Protein AF-B8FTR7-F1 (afdb_monomer_lite)

Radius of gyration: 36.07 Å; chains: 1; bounding box: 72×28×106 Å

InterPro domains:
  IPR001624 Flagellar hook-basal body complex protein FliE [MF_00724] (7-114)
  IPR001624 Flagellar hook-basal body complex protein FliE [PF02049] (31-114)
  IPR001624 Flagellar hook-basal body complex protein FliE [PR01006] (44-60)
  IPR001624 Flagellar hook-basal body complex protein FliE [PR01006] (78-94)
  IPR001624 Flagellar hook-basal body complex protein FliE [PR01006] (99-112)
  IPR001624 Flagellar hook-basal body complex protein FliE [PTHR34653] (33-114)
  IPR001624 Flagellar hook-basal body complex protein FliE [TIGR00205] (39-114)

Foldseek 3Di:
DDDDDDDDDDPPPPPPPPVDPPPPDPPPPPPVPVPPVVVVVVVVVVVVLVVLVVVLVVLVVQLVVLVVCVVVVVDPCPVSNVVSVVVSVVSVVVSVVVVVVVVVVVVVVVVVPD

Secondary structure (DSSP, 8-state):
-----------------------------------HHHHHHHHHHHHHHHHHHHHHHHHHHHHHHHHHHHHTTS---HHHHHHHHHHHHHHHHHHHHHHHHHHHHHHHHHHTT-

Organism: Desulfitobacterium hafniense (strain DSM 10664 / DCB-2) (NCBI:txid272564)

Structure (mmCIF, N/CA/C/O backbone):
data_AF-B8FTR7-F1
#
_entry.id   AF-B8FTR7-F1
#
loop_
_atom_site.group_PDB
_atom_site.id
_atom_site.type_symbol
_atom_site.label_atom_id
_atom_site.label_alt_id
_atom_site.label_comp_id
_atom_site.label_asym_id
_atom_site.label_entity_id
_atom_site.label_seq_id
_atom_site.pdbx_PDB_ins_code
_atom_site.Cartn_x
_atom_site.Cartn_y
_atom_site.Cartn_z
_atom_site.occupancy
_atom_site.B_iso_or_equiv
_atom_site.auth_seq_id
_atom_site.auth_comp_id
_atom_site.auth_asym_id
_atom_site.auth_atom_id
_atom_site.pdbx_PDB_model_num
ATOM 1 N N . MET A 1 1 ? -29.690 -5.995 92.431 1.00 48.38 1 MET A N 1
ATOM 2 C CA . MET A 1 1 ? -30.640 -5.667 91.345 1.00 48.38 1 MET A CA 1
ATOM 3 C C . MET A 1 1 ? -30.375 -6.678 90.242 1.00 48.38 1 MET A C 1
ATOM 5 O O . MET A 1 1 ? -29.302 -6.654 89.669 1.00 48.38 1 MET A O 1
ATOM 9 N N . ALA A 1 2 ? -31.051 -7.821 90.320 1.00 53.38 2 ALA A N 1
ATOM 10 C CA . ALA A 1 2 ? -32.315 -8.139 89.643 1.00 53.38 2 ALA A CA 1
ATOM 11 C C . ALA A 1 2 ? -32.002 -8.853 88.317 1.00 53.38 2 ALA A C 1
ATOM 13 O O . ALA A 1 2 ? -31.641 -8.227 87.327 1.00 53.38 2 ALA A O 1
ATOM 14 N N . PHE A 1 3 ? -32.052 -10.187 88.383 1.00 58.41 3 PHE A N 1
ATOM 15 C CA . PHE A 1 3 ? -31.902 -11.117 87.270 1.00 58.41 3 PHE A CA 1
ATOM 16 C C . PHE A 1 3 ? -32.804 -10.682 86.119 1.00 58.41 3 PHE A C 1
ATOM 18 O O . PHE A 1 3 ? -34.017 -10.604 86.296 1.00 58.41 3 PHE A O 1
ATOM 25 N N . ASN A 1 4 ? -32.219 -10.384 84.962 1.00 54.25 4 ASN A N 1
ATOM 26 C CA . ASN A 1 4 ? -32.994 -10.078 83.771 1.00 54.25 4 ASN A CA 1
ATOM 27 C C . ASN A 1 4 ? -33.573 -11.408 83.242 1.00 54.25 4 ASN A C 1
ATOM 29 O O . ASN A 1 4 ? -32.788 -12.273 82.841 1.00 54.25 4 ASN A O 1
ATOM 33 N N . PRO A 1 5 ? -34.897 -11.638 83.314 1.00 65.31 5 PRO A N 1
ATOM 34 C CA . PRO A 1 5 ? -35.498 -12.918 82.959 1.00 65.31 5 PRO A CA 1
ATOM 35 C C . PRO A 1 5 ? -35.328 -13.197 81.462 1.00 65.31 5 PRO A C 1
ATOM 37 O O . PRO A 1 5 ? -35.484 -12.308 80.625 1.00 65.31 5 PRO A O 1
ATOM 40 N N . ILE A 1 6 ? -34.995 -14.445 81.132 1.00 60.72 6 ILE A N 1
ATOM 41 C CA . ILE A 1 6 ? -34.827 -14.921 79.757 1.00 60.72 6 ILE A CA 1
ATOM 42 C C . ILE A 1 6 ? -36.203 -14.863 79.086 1.00 60.72 6 ILE A C 1
ATOM 44 O O . ILE A 1 6 ? -37.121 -15.578 79.486 1.00 60.72 6 ILE A O 1
ATOM 48 N N . ALA A 1 7 ? -36.363 -13.969 78.110 1.00 60.38 7 ALA A N 1
ATOM 49 C CA . ALA A 1 7 ? -37.615 -13.812 77.383 1.00 60.38 7 ALA A CA 1
ATOM 50 C C . ALA A 1 7 ? -37.984 -15.122 76.649 1.00 60.38 7 ALA A C 1
ATOM 52 O O . ALA A 1 7 ? -37.103 -15.752 76.057 1.00 60.38 7 ALA A O 1
ATOM 53 N N . PRO A 1 8 ? -39.262 -15.546 76.680 1.00 62.66 8 PRO A N 1
ATOM 54 C CA . PRO A 1 8 ? -39.704 -16.772 76.031 1.00 62.66 8 PRO A CA 1
ATOM 55 C C . PRO A 1 8 ? -39.514 -16.687 74.515 1.00 62.66 8 PRO A C 1
ATOM 57 O O . PRO A 1 8 ? -39.797 -15.675 73.876 1.00 62.66 8 PRO A O 1
ATOM 60 N N . VAL A 1 9 ? -39.015 -17.785 73.953 1.00 66.81 9 VAL A N 1
ATOM 61 C CA . VAL A 1 9 ? -38.739 -17.960 72.528 1.00 66.81 9 VAL A CA 1
ATOM 62 C C . VAL A 1 9 ? -40.066 -17.880 71.774 1.00 66.81 9 VAL A C 1
ATOM 64 O O . VAL A 1 9 ? -40.891 -18.787 71.873 1.00 66.81 9 VAL A O 1
ATOM 67 N N . HIS A 1 10 ? -40.307 -16.781 71.058 1.00 62.53 10 HIS A N 1
ATOM 68 C CA . HIS A 1 10 ? -41.472 -16.677 70.187 1.00 62.53 10 HIS A CA 1
ATOM 69 C C . HIS A 1 10 ? -41.364 -17.765 69.103 1.00 62.53 10 HIS A C 1
ATOM 71 O O . HIS A 1 10 ? -40.359 -17.792 68.385 1.00 62.53 10 HIS A O 1
ATOM 77 N N . PRO A 1 11 ? -42.350 -18.675 68.981 1.00 64.00 11 PRO A N 1
ATOM 78 C CA . PRO A 1 11 ? -42.354 -19.650 67.905 1.00 64.00 11 PRO A CA 1
ATOM 79 C C . PRO A 1 11 ? -42.371 -18.904 66.573 1.00 64.00 11 PRO A C 1
ATOM 81 O O . PRO A 1 11 ? -43.134 -17.950 66.411 1.00 64.00 11 PRO A O 1
ATOM 84 N N . LEU A 1 12 ? -41.523 -19.345 65.641 1.00 54.31 12 LEU A N 1
ATOM 85 C CA . LEU A 1 12 ? -41.493 -18.901 64.250 1.00 54.31 12 LEU A CA 1
ATOM 86 C C . LEU A 1 12 ? -42.884 -19.083 63.631 1.00 54.31 12 LEU A C 1
ATOM 88 O O . LEU A 1 12 ? -43.195 -20.118 63.045 1.00 54.31 12 LEU A O 1
ATOM 92 N N . MET A 1 13 ? -43.736 -18.070 63.763 1.00 62.88 13 MET A N 1
ATOM 93 C CA . MET A 1 13 ? -44.895 -17.917 62.908 1.00 62.88 13 MET A CA 1
ATOM 94 C C . MET A 1 13 ? -44.326 -17.634 61.526 1.00 62.88 13 MET A C 1
ATOM 96 O O . MET A 1 13 ? -43.852 -16.533 61.250 1.00 62.88 13 MET A O 1
ATOM 100 N N . LEU A 1 14 ? -44.327 -18.668 60.684 1.00 57.41 14 LEU A N 1
ATOM 101 C CA . LEU A 1 14 ? -44.217 -18.565 59.236 1.00 57.41 14 LEU A CA 1
ATOM 102 C C . LEU A 1 14 ? -45.376 -17.683 58.762 1.00 57.41 14 LEU A C 1
ATOM 104 O O . LEU A 1 14 ? -46.405 -18.177 58.306 1.00 57.41 14 LEU A O 1
ATOM 108 N N . GLN A 1 15 ? -45.247 -16.369 58.937 1.00 49.38 15 GLN A N 1
ATOM 109 C CA . GLN A 1 15 ? -46.143 -15.413 58.323 1.00 49.38 15 GLN A CA 1
ATOM 110 C C . GLN A 1 15 ? -45.861 -15.497 56.833 1.00 49.38 15 GLN A C 1
ATOM 112 O O . GLN A 1 15 ? -44.927 -14.895 56.306 1.00 49.38 15 GLN A O 1
ATOM 117 N N . GLN A 1 16 ? -46.664 -16.333 56.184 1.00 52.69 16 GLN A N 1
ATOM 118 C CA . GLN A 1 16 ? -46.830 -16.401 54.751 1.00 52.69 16 GLN A CA 1
ATOM 119 C C . GLN A 1 16 ? -47.388 -15.059 54.288 1.00 52.69 16 GLN A C 1
ATOM 121 O O . GLN A 1 16 ? -48.581 -14.902 54.048 1.00 52.69 16 GLN A O 1
ATOM 126 N N . ASN A 1 17 ? -46.519 -14.056 54.206 1.00 51.12 17 ASN A N 1
ATOM 127 C CA . ASN A 1 17 ? -46.813 -12.857 53.456 1.00 51.12 17 ASN A CA 1
ATOM 128 C C . ASN A 1 17 ? -46.705 -13.251 51.985 1.00 51.12 17 ASN A C 1
ATOM 130 O O . ASN A 1 17 ? -45.651 -13.125 51.362 1.00 51.12 17 ASN A O 1
ATOM 134 N N . LEU A 1 18 ? -47.805 -13.800 51.468 1.00 55.03 18 LEU A N 1
ATOM 135 C CA . LEU A 1 18 ? -48.100 -13.868 50.047 1.00 55.03 18 LEU A CA 1
ATOM 136 C C . LEU A 1 18 ? -48.191 -12.420 49.570 1.00 55.03 18 LEU A C 1
ATOM 138 O O . LEU A 1 18 ? -49.277 -11.863 49.453 1.00 55.03 18 LEU A O 1
ATOM 142 N N . ASN A 1 19 ? -47.037 -11.777 49.397 1.00 48.97 19 ASN A N 1
ATOM 143 C CA . ASN A 1 19 ? -46.972 -10.484 48.758 1.00 48.97 19 ASN A CA 1
ATOM 144 C C . ASN A 1 19 ? -47.518 -10.720 47.348 1.00 48.97 19 ASN A C 1
ATOM 146 O O . ASN A 1 19 ? -46.878 -11.463 46.593 1.00 48.97 19 ASN A O 1
ATOM 150 N N . PRO A 1 20 ? -48.709 -10.192 47.011 1.00 57.62 20 PRO A N 1
ATOM 151 C CA . PRO A 1 20 ? -49.259 -10.376 45.687 1.00 57.62 20 PRO A CA 1
ATOM 152 C C . PRO A 1 20 ? -48.222 -9.864 44.702 1.00 57.62 20 PRO A C 1
ATOM 154 O O . PRO A 1 20 ? -47.522 -8.887 44.979 1.00 57.62 20 PRO A O 1
ATOM 157 N N . ILE A 1 21 ? -48.090 -10.621 43.617 1.00 51.44 21 ILE 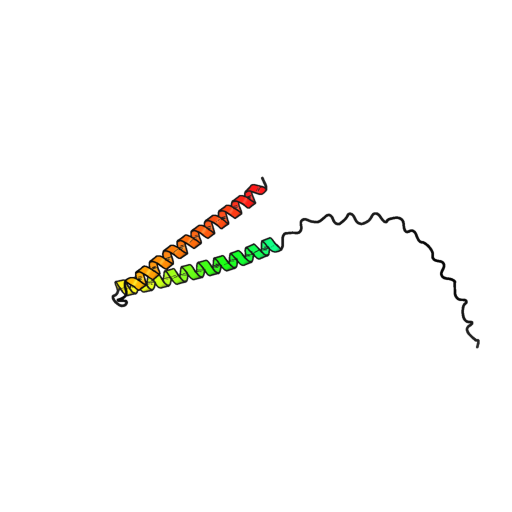A N 1
ATOM 158 C CA . ILE A 1 21 ? -47.259 -10.356 42.452 1.00 51.44 21 ILE A CA 1
ATOM 159 C C . ILE A 1 21 ? -47.265 -8.846 42.211 1.00 51.44 21 ILE A C 1
ATOM 161 O O . ILE A 1 21 ? -48.237 -8.277 41.726 1.00 51.44 21 ILE A O 1
ATOM 165 N N . GLN A 1 22 ? -46.197 -8.202 42.670 1.00 50.69 22 GLN A N 1
ATOM 166 C CA . GLN A 1 22 ? -45.900 -6.811 42.403 1.00 50.69 22 GLN A CA 1
ATOM 167 C C . GLN A 1 22 ? -45.503 -6.825 40.929 1.00 50.69 22 GLN A C 1
ATOM 169 O O . GLN A 1 22 ? -44.389 -7.207 40.564 1.00 50.69 22 GLN A O 1
ATOM 174 N N . GLU A 1 23 ? -46.505 -6.565 40.091 1.00 53.50 23 GLU A N 1
ATOM 175 C CA . GLU A 1 23 ? -46.451 -6.329 38.652 1.00 53.50 23 GLU A CA 1
ATOM 176 C C . GLU A 1 23 ? -45.588 -5.088 38.382 1.00 53.50 23 GLU A C 1
ATOM 178 O O . GLU A 1 23 ? -46.043 -4.022 37.992 1.00 53.50 23 GLU A O 1
ATOM 183 N N . ASN A 1 24 ? -44.304 -5.193 38.688 1.00 48.78 24 ASN A N 1
ATOM 184 C CA . ASN A 1 24 ? -43.342 -4.118 38.527 1.00 48.78 24 ASN A CA 1
ATOM 185 C C . ASN A 1 24 ? -41.975 -4.739 38.311 1.00 48.78 24 ASN A C 1
ATOM 187 O O . ASN A 1 24 ? -41.037 -4.585 39.087 1.00 48.78 24 ASN A O 1
ATOM 191 N N . ASN A 1 25 ? -41.882 -5.441 37.195 1.00 51.72 25 ASN A N 1
ATOM 192 C CA . ASN A 1 25 ? -40.929 -4.972 36.217 1.00 51.72 25 ASN A CA 1
ATOM 193 C C . ASN A 1 25 ? -41.541 -5.253 34.842 1.00 51.72 25 ASN A C 1
ATOM 195 O O . ASN A 1 25 ? -41.672 -6.429 34.487 1.00 51.72 25 ASN A O 1
ATOM 199 N N . PRO A 1 26 ? -41.949 -4.233 34.060 1.00 53.25 26 PRO A N 1
ATOM 200 C CA . PRO A 1 26 ? -41.931 -4.427 32.624 1.00 53.25 26 PRO A CA 1
ATOM 201 C C . PRO A 1 26 ? -40.505 -4.864 32.353 1.00 53.25 26 PRO A C 1
ATOM 203 O O . PRO A 1 26 ? -39.585 -4.106 32.647 1.00 53.25 26 PRO A O 1
ATOM 206 N N . VAL A 1 27 ? -40.344 -6.125 31.946 1.00 54.47 27 VAL A N 1
ATOM 207 C CA . VAL A 1 27 ? -39.090 -6.693 31.457 1.00 54.47 27 VAL A CA 1
ATOM 208 C C . VAL A 1 27 ? -38.462 -5.569 30.664 1.00 54.47 27 VAL A C 1
ATOM 210 O O . VAL A 1 27 ? -39.070 -5.187 29.664 1.00 54.47 27 VAL A O 1
ATOM 213 N N . GLU A 1 28 ? -37.415 -4.932 31.209 1.00 54.09 28 GLU A N 1
ATOM 214 C CA . GLU A 1 28 ? -36.795 -3.755 30.608 1.00 54.09 28 GLU A CA 1
ATOM 215 C C . GLU A 1 28 ? -36.490 -4.189 29.197 1.00 54.09 28 GLU A C 1
ATOM 217 O O . GLU A 1 28 ? -35.690 -5.103 28.974 1.00 54.09 28 GLU A O 1
ATOM 222 N N . GLY A 1 29 ? -37.341 -3.695 28.301 1.00 49.38 29 GLY A N 1
ATOM 223 C CA . GLY A 1 29 ? -37.675 -4.419 27.098 1.00 49.38 29 GLY A CA 1
ATOM 224 C C . GLY A 1 29 ? -36.433 -4.404 26.282 1.00 49.38 29 GLY A C 1
ATOM 225 O O . GLY A 1 29 ? -36.133 -3.325 25.797 1.00 49.38 29 GLY A O 1
ATOM 226 N N . SER A 1 30 ? -35.736 -5.551 26.251 1.00 57.50 30 SER A N 1
ATOM 227 C CA . SER A 1 30 ? -34.531 -5.858 25.487 1.00 57.50 30 SER A CA 1
ATOM 228 C C . SER A 1 30 ? -34.145 -4.656 24.652 1.00 57.50 30 SER A C 1
ATOM 230 O O . SER A 1 30 ? -34.514 -4.570 23.478 1.00 57.50 30 SER A O 1
ATOM 232 N N . GLY A 1 31 ? -33.550 -3.661 25.326 1.00 54.06 31 GLY A N 1
ATOM 233 C CA . GLY A 1 31 ? -33.258 -2.394 24.677 1.00 54.06 31 GLY A CA 1
ATOM 234 C C . GLY A 1 31 ? -32.388 -2.741 23.482 1.00 54.06 31 GLY A C 1
ATOM 235 O O . GLY A 1 31 ? -31.676 -3.749 23.572 1.00 54.06 31 GLY A O 1
ATOM 236 N N . PRO A 1 32 ? -32.446 -1.994 22.367 1.00 56.34 32 PRO A N 1
ATOM 237 C CA . PRO A 1 32 ? -31.557 -2.252 21.249 1.00 56.34 32 PRO A CA 1
ATOM 2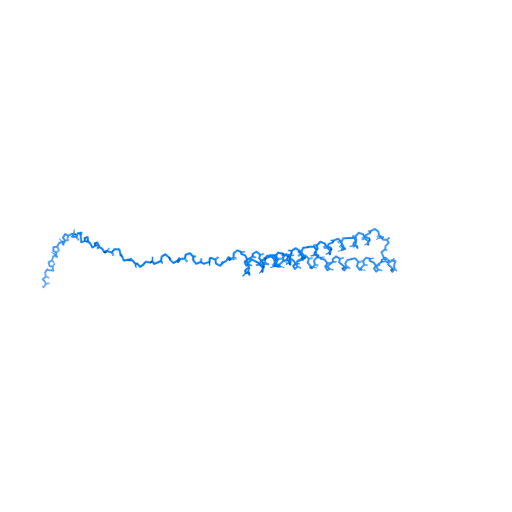38 C C . PRO A 1 32 ? -30.159 -2.313 21.844 1.00 56.34 32 PRO A C 1
ATOM 240 O O . PRO A 1 32 ? -29.666 -1.309 22.358 1.00 56.34 32 PRO A O 1
ATOM 243 N N . GLN A 1 33 ? -29.591 -3.517 21.922 1.00 56.25 33 GLN A N 1
ATOM 244 C CA . GLN A 1 33 ? -28.275 -3.718 22.486 1.00 56.25 33 GLN A CA 1
ATOM 245 C C . GLN A 1 33 ? -27.388 -3.029 21.475 1.00 56.25 33 GLN A C 1
ATOM 247 O O . GLN A 1 33 ? -27.116 -3.592 20.416 1.00 56.25 33 GLN A O 1
ATOM 252 N N . THR A 1 34 ? -27.077 -1.758 21.734 1.00 60.16 34 THR A N 1
ATOM 253 C CA . THR A 1 34 ? -26.266 -0.929 20.858 1.00 60.16 34 THR A CA 1
ATOM 254 C C . THR A 1 34 ? -25.054 -1.779 20.530 1.00 60.16 34 THR A C 1
ATOM 256 O O . THR A 1 34 ? -24.371 -2.190 21.474 1.00 60.16 34 THR A O 1
ATOM 259 N N . PRO A 1 35 ? -24.838 -2.160 19.260 1.00 61.34 35 PRO A N 1
ATOM 260 C CA . PRO A 1 35 ? -23.921 -3.236 18.933 1.00 61.34 35 PRO A CA 1
ATOM 261 C C . PRO A 1 35 ? -22.497 -2.759 19.210 1.00 61.34 35 PRO A C 1
ATOM 263 O O . PRO A 1 35 ? -21.808 -2.240 18.336 1.00 61.34 35 PRO A O 1
ATOM 266 N N . ALA A 1 36 ? -22.046 -2.928 20.453 1.00 68.25 36 ALA A N 1
ATOM 267 C CA . ALA A 1 36 ? -20.715 -2.555 20.909 1.00 68.25 36 ALA A CA 1
ATOM 268 C C . ALA A 1 36 ? -19.644 -3.263 20.063 1.00 68.25 36 ALA A C 1
ATOM 270 O O . ALA A 1 36 ? -18.572 -2.710 19.826 1.00 68.25 36 ALA A O 1
ATOM 271 N N . GLY A 1 37 ? -19.976 -4.446 19.530 1.00 77.12 37 GLY A N 1
ATOM 272 C CA . GLY A 1 37 ? -19.158 -5.164 18.557 1.00 77.12 37 GLY A CA 1
ATOM 273 C C . GLY A 1 37 ? -18.977 -4.419 17.231 1.00 77.12 37 GLY A C 1
ATOM 274 O O . GLY A 1 37 ? -17.864 -4.385 16.724 1.00 77.12 37 GLY A O 1
ATOM 275 N N . ALA A 1 38 ? -20.008 -3.759 16.692 1.00 78.00 38 ALA A N 1
ATOM 276 C CA . ALA A 1 38 ? -19.905 -3.057 15.408 1.00 78.00 38 ALA A CA 1
ATOM 277 C C . ALA A 1 38 ? -18.947 -1.859 15.483 1.00 78.00 38 ALA A C 1
ATOM 279 O O . ALA A 1 38 ? -18.134 -1.653 14.584 1.00 78.00 38 ALA A O 1
ATOM 280 N N . ALA A 1 39 ? -18.989 -1.110 16.590 1.00 80.81 39 ALA A N 1
ATOM 281 C CA . ALA A 1 39 ? -18.067 0.001 16.822 1.00 80.81 39 ALA A CA 1
ATOM 282 C C . ALA A 1 39 ? -16.609 -0.474 16.957 1.00 80.81 39 ALA A C 1
ATOM 284 O O . ALA A 1 39 ? -15.706 0.166 16.421 1.00 80.81 39 ALA A O 1
ATOM 285 N N . LYS A 1 40 ? -16.375 -1.609 17.635 1.00 86.56 40 LYS A N 1
ATOM 286 C CA . LYS A 1 40 ? -15.041 -2.224 17.734 1.00 86.56 40 LYS A CA 1
ATOM 287 C C . LYS A 1 40 ? -14.529 -2.699 16.375 1.00 86.56 40 LYS A C 1
ATOM 289 O O . LYS A 1 40 ? -13.455 -2.277 15.973 1.00 86.56 40 LYS A O 1
ATOM 294 N N . VAL A 1 41 ? -15.339 -3.451 15.630 1.00 83.88 41 VAL A N 1
ATOM 295 C CA . VAL A 1 41 ? -14.987 -3.928 14.281 1.00 83.88 41 VAL A CA 1
ATOM 296 C C . VAL A 1 41 ? -14.663 -2.764 13.339 1.00 83.88 41 VAL A C 1
ATOM 298 O O . VAL A 1 41 ? -13.706 -2.843 12.574 1.00 83.88 41 VAL A O 1
ATOM 301 N N . GLY A 1 42 ? -15.418 -1.663 13.410 1.00 87.31 42 GLY A N 1
ATOM 302 C CA . GLY A 1 42 ? -15.132 -0.457 12.630 1.00 87.31 42 GLY A CA 1
ATOM 303 C C . GLY A 1 42 ? -13.794 0.196 12.993 1.00 87.31 42 GLY A C 1
ATOM 304 O O . GLY A 1 42 ? -13.057 0.608 12.099 1.00 87.31 42 GLY A O 1
ATOM 305 N N . ALA A 1 43 ? -13.454 0.258 14.285 1.00 89.62 43 ALA A N 1
ATOM 306 C CA . ALA A 1 43 ? -12.164 0.774 14.743 1.00 89.62 43 ALA A CA 1
ATOM 307 C C . ALA A 1 43 ? -10.996 -0.118 14.287 1.00 89.62 43 ALA A C 1
ATOM 309 O O . ALA A 1 43 ? -10.002 0.398 13.776 1.00 89.62 43 ALA A O 1
ATOM 310 N N . ASP A 1 44 ? -11.149 -1.439 14.393 1.00 92.19 44 ASP A N 1
ATOM 311 C CA . ASP A 1 44 ? -10.140 -2.413 13.966 1.00 92.19 44 ASP A CA 1
ATOM 312 C C . ASP A 1 44 ? -9.916 -2.349 12.447 1.00 92.19 44 ASP A C 1
ATOM 314 O O . ASP A 1 44 ? -8.778 -2.324 11.975 1.00 92.19 44 ASP A O 1
ATOM 318 N N . PHE A 1 45 ? -10.997 -2.240 11.665 1.00 89.31 45 PHE A N 1
ATOM 319 C CA . PHE A 1 45 ? -10.906 -2.033 10.219 1.00 89.31 45 PHE A CA 1
ATOM 320 C C . PHE A 1 45 ? -10.239 -0.697 9.871 1.00 89.31 45 PHE A C 1
ATOM 322 O O . PHE A 1 45 ? -9.423 -0.640 8.954 1.00 89.31 45 PHE A O 1
ATOM 329 N N . GLY A 1 46 ? -10.549 0.373 10.608 1.00 92.06 46 GLY A N 1
ATOM 330 C CA . GLY A 1 46 ? -9.910 1.677 10.438 1.00 92.06 46 GLY A CA 1
ATOM 331 C C . GLY A 1 46 ? -8.399 1.623 10.676 1.00 92.06 46 GLY A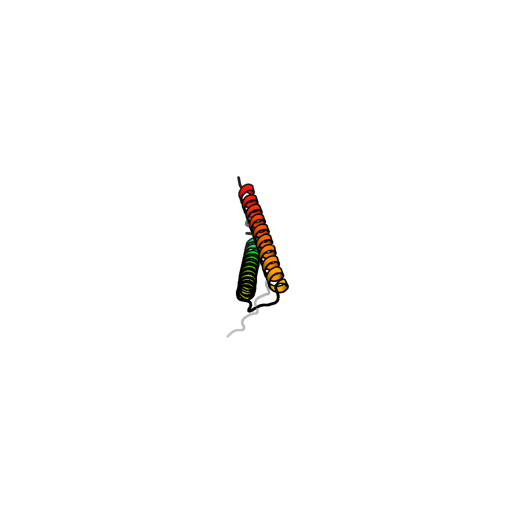 C 1
ATOM 332 O O . GLY A 1 46 ? -7.635 2.152 9.869 1.00 92.06 46 GLY A O 1
ATOM 333 N N . GLN A 1 47 ? -7.962 0.928 11.730 1.00 94.75 47 GLN A N 1
ATOM 334 C CA . GLN A 1 47 ? -6.542 0.706 12.000 1.00 94.75 47 GLN A CA 1
ATOM 335 C C . GLN A 1 47 ? -5.883 -0.123 10.889 1.00 94.75 47 GLN A C 1
ATOM 337 O O . GLN A 1 47 ? -4.852 0.284 10.356 1.00 94.75 47 GLN A O 1
ATOM 342 N N . PHE A 1 48 ? -6.502 -1.235 10.485 1.00 91.50 48 PHE A N 1
ATOM 343 C CA . PHE A 1 48 ? -6.011 -2.063 9.382 1.00 91.50 48 PHE A CA 1
ATOM 344 C C . PHE A 1 48 ? -5.860 -1.260 8.081 1.00 91.50 48 PHE A C 1
ATOM 346 O O . PHE A 1 48 ? -4.842 -1.359 7.396 1.00 91.50 48 PHE A O 1
ATOM 353 N N . LEU A 1 49 ? -6.851 -0.430 7.744 1.00 92.06 49 LEU A N 1
ATOM 354 C CA . LEU A 1 49 ? -6.805 0.418 6.556 1.00 92.06 49 LEU A CA 1
ATOM 355 C C . LEU A 1 49 ? -5.689 1.465 6.655 1.00 92.06 49 LEU A C 1
ATOM 357 O O . LEU A 1 49 ? -4.992 1.704 5.671 1.00 92.06 49 LEU A O 1
ATOM 361 N N . GLN A 1 50 ? -5.487 2.068 7.828 1.00 94.81 50 GLN A N 1
ATOM 362 C CA . GLN A 1 50 ? -4.392 3.010 8.055 1.00 94.81 50 GLN A CA 1
ATOM 363 C C . GLN A 1 50 ? -3.025 2.340 7.860 1.00 94.81 50 GLN A C 1
ATOM 365 O O . GLN A 1 50 ? -2.162 2.896 7.181 1.00 94.81 50 GLN A O 1
ATOM 370 N N . GLU A 1 51 ? -2.831 1.143 8.409 1.00 94.56 51 GLU A N 1
ATOM 371 C CA . GLU A 1 51 ? -1.608 0.357 8.222 1.00 94.56 51 GLU A CA 1
ATOM 372 C C . GLU A 1 51 ? -1.399 -0.016 6.745 1.00 94.56 51 GLU A C 1
ATOM 374 O O . GLU A 1 51 ? -0.289 0.103 6.220 1.00 94.56 51 GLU A O 1
ATOM 379 N N . ALA A 1 52 ? -2.466 -0.405 6.040 1.00 92.00 52 ALA A N 1
ATOM 380 C CA . ALA A 1 52 ? -2.414 -0.698 4.611 1.00 92.00 52 ALA A CA 1
ATOM 381 C C . ALA A 1 52 ? -2.001 0.532 3.788 1.00 92.00 52 ALA A C 1
ATOM 383 O O . ALA A 1 52 ? -1.139 0.423 2.916 1.00 92.00 52 ALA A O 1
ATOM 384 N N . LEU A 1 53 ? -2.550 1.711 4.096 1.00 96.12 53 LEU A N 1
ATOM 385 C CA . LEU A 1 53 ? -2.181 2.967 3.439 1.00 96.12 53 LEU A CA 1
ATOM 386 C C . LEU A 1 53 ? -0.718 3.342 3.697 1.00 96.12 53 LEU A C 1
ATOM 388 O O . LEU A 1 53 ? -0.011 3.699 2.759 1.00 96.12 53 LEU A O 1
ATOM 392 N N . GLN A 1 54 ? -0.237 3.205 4.936 1.00 97.25 54 GLN A N 1
ATOM 393 C CA . GLN A 1 54 ? 1.178 3.422 5.264 1.00 97.25 54 GLN A CA 1
ATOM 394 C C . GLN A 1 54 ? 2.088 2.453 4.503 1.00 97.25 54 GLN A C 1
ATOM 396 O O . GLN A 1 54 ? 3.158 2.830 4.027 1.00 97.25 54 GLN A O 1
ATOM 401 N N . LYS A 1 55 ? 1.662 1.197 4.348 1.00 95.81 55 LYS A N 1
ATOM 402 C CA . LYS A 1 55 ? 2.399 0.204 3.568 1.00 95.81 55 LYS A CA 1
ATOM 403 C C . LYS A 1 55 ? 2.459 0.576 2.088 1.00 95.81 55 LYS A C 1
ATOM 405 O O . LYS A 1 55 ? 3.531 0.473 1.503 1.00 95.81 55 LYS A O 1
ATOM 410 N N . VAL A 1 56 ? 1.352 1.024 1.497 1.00 96.62 56 VAL A N 1
ATOM 411 C CA . VAL A 1 56 ? 1.330 1.501 0.104 1.00 96.62 56 VAL A CA 1
ATOM 412 C C . VAL A 1 56 ? 2.225 2.728 -0.077 1.00 96.62 56 VAL A C 1
ATOM 414 O O . VAL A 1 56 ? 3.001 2.753 -1.024 1.00 96.62 56 VAL A O 1
ATOM 417 N N . ASP A 1 57 ? 2.193 3.695 0.844 1.00 96.56 57 ASP A N 1
ATOM 418 C CA . ASP A 1 57 ? 3.080 4.870 0.816 1.00 96.56 57 ASP A CA 1
ATOM 419 C C . ASP A 1 57 ? 4.567 4.475 0.852 1.00 96.56 57 ASP A C 1
ATOM 421 O O . ASP A 1 57 ? 5.368 4.955 0.050 1.00 96.56 57 ASP A O 1
ATOM 425 N N . ASN A 1 58 ? 4.936 3.534 1.723 1.00 97.69 58 ASN A N 1
ATOM 426 C CA . ASN A 1 58 ? 6.303 3.017 1.777 1.00 97.69 58 ASN A CA 1
ATOM 427 C C . ASN A 1 58 ? 6.712 2.320 0.472 1.00 97.69 58 ASN A C 1
ATOM 429 O O . ASN A 1 58 ? 7.825 2.527 -0.006 1.00 97.69 58 ASN A O 1
ATOM 433 N N . LEU A 1 59 ? 5.815 1.527 -0.124 1.00 96.06 59 LEU A N 1
ATOM 434 C CA . LEU A 1 59 ? 6.071 0.867 -1.406 1.00 96.06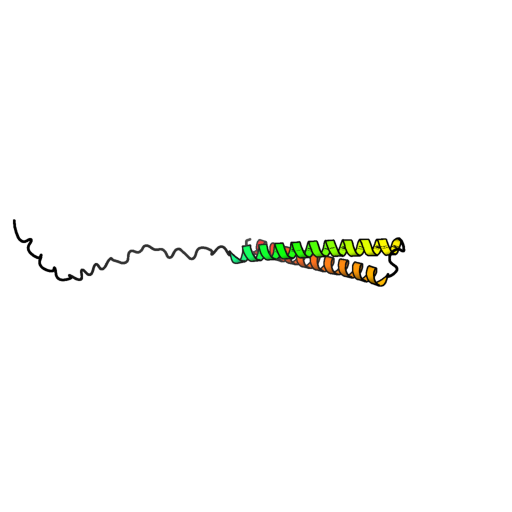 59 LEU A CA 1
ATOM 435 C C . LEU A 1 59 ? 6.202 1.870 -2.554 1.00 96.06 59 LEU A C 1
ATOM 437 O O . LEU A 1 59 ? 7.053 1.686 -3.418 1.00 96.06 59 LEU A O 1
ATOM 441 N N . GLN A 1 60 ? 5.407 2.941 -2.547 1.00 95.69 60 GLN A N 1
ATOM 442 C CA . GLN A 1 60 ? 5.529 4.016 -3.527 1.00 95.69 60 GLN A CA 1
ATOM 443 C C . GLN A 1 60 ? 6.894 4.702 -3.418 1.00 95.69 60 GLN A C 1
ATOM 445 O O . GLN A 1 60 ? 7.579 4.858 -4.422 1.00 95.69 60 GLN A O 1
ATOM 450 N N . LYS A 1 61 ? 7.342 5.032 -2.201 1.00 96.00 61 LYS A N 1
ATOM 451 C CA . LYS A 1 61 ? 8.672 5.619 -1.973 1.00 96.00 61 LYS A CA 1
ATOM 452 C C . LYS A 1 61 ? 9.804 4.687 -2.400 1.00 96.00 61 LYS A C 1
ATOM 454 O O . LYS A 1 61 ? 10.784 5.145 -2.977 1.00 96.00 61 LYS A O 1
ATOM 459 N N . GLU A 1 62 ? 9.678 3.389 -2.128 1.00 93.06 62 GLU A N 1
ATOM 460 C CA . GLU A 1 62 ? 10.634 2.374 -2.586 1.00 93.06 62 GLU A CA 1
ATOM 461 C C . GLU A 1 62 ? 10.708 2.346 -4.119 1.00 93.06 62 GLU A C 1
ATOM 463 O O . GLU A 1 62 ? 11.802 2.384 -4.684 1.00 93.06 62 GLU A O 1
ATOM 468 N N . ALA A 1 63 ? 9.554 2.365 -4.792 1.00 92.56 63 ALA A N 1
ATOM 469 C CA . ALA A 1 63 ? 9.472 2.437 -6.246 1.00 92.56 63 ALA A CA 1
ATOM 470 C C . ALA A 1 63 ? 10.070 3.740 -6.804 1.00 92.56 63 ALA A C 1
ATOM 472 O O . ALA A 1 63 ? 10.781 3.698 -7.808 1.00 92.56 63 ALA A O 1
ATOM 473 N N . ASP A 1 64 ? 9.847 4.880 -6.147 1.00 92.62 64 ASP A N 1
ATOM 474 C CA . ASP A 1 64 ? 10.394 6.179 -6.553 1.00 92.62 64 ASP A CA 1
ATOM 475 C C . ASP A 1 64 ? 11.924 6.211 -6.422 1.00 92.62 64 ASP A C 1
ATOM 477 O O . ASP A 1 64 ? 12.623 6.635 -7.344 1.00 92.62 64 ASP A O 1
ATOM 481 N N . VAL A 1 65 ? 12.464 5.710 -5.304 1.00 91.81 65 VAL A N 1
ATOM 482 C CA . VAL A 1 65 ? 13.916 5.596 -5.083 1.00 91.81 65 VAL A CA 1
ATOM 483 C C . VAL A 1 65 ? 14.541 4.649 -6.100 1.00 91.81 65 VAL A C 1
ATOM 485 O O . VAL A 1 65 ? 15.576 4.978 -6.682 1.00 91.81 65 VAL A O 1
ATOM 488 N N . ALA A 1 66 ? 13.913 3.500 -6.353 1.00 88.44 66 ALA A N 1
ATOM 489 C CA . ALA A 1 66 ? 14.401 2.550 -7.340 1.00 88.44 66 ALA A CA 1
ATOM 490 C C . ALA A 1 66 ? 14.388 3.158 -8.753 1.00 88.44 66 ALA A C 1
ATOM 492 O O . ALA A 1 66 ? 15.386 3.080 -9.468 1.00 88.44 66 ALA A O 1
ATOM 493 N N . SER A 1 67 ? 13.306 3.849 -9.121 1.00 87.12 67 SER A N 1
ATOM 494 C CA . SER A 1 67 ? 13.168 4.541 -10.409 1.00 87.12 67 SER A CA 1
ATOM 495 C C . SER A 1 67 ? 14.220 5.637 -10.589 1.00 87.12 67 SER A C 1
ATOM 497 O O . SER A 1 67 ? 14.846 5.734 -11.646 1.00 87.12 67 SER A O 1
ATOM 499 N N . LEU A 1 68 ? 14.466 6.442 -9.551 1.00 89.62 68 LEU A N 1
ATOM 500 C CA . LEU A 1 68 ? 15.490 7.485 -9.577 1.00 89.62 68 LEU A CA 1
ATOM 501 C C . LEU A 1 68 ? 16.899 6.890 -9.659 1.00 89.62 68 LEU A C 1
ATOM 503 O O . LEU A 1 68 ? 17.736 7.373 -10.423 1.00 89.62 68 LEU A O 1
ATOM 507 N N . GLY A 1 69 ? 17.167 5.831 -8.899 1.00 87.12 69 GLY A N 1
ATOM 508 C CA . GLY A 1 69 ? 18.441 5.129 -8.940 1.00 87.12 69 GLY A CA 1
ATOM 509 C C . GLY A 1 69 ? 18.729 4.526 -10.315 1.00 87.12 69 GLY A C 1
ATOM 510 O O . GLY A 1 69 ? 19.862 4.616 -10.783 1.00 87.12 69 GLY A O 1
ATOM 511 N N . LEU A 1 70 ? 17.713 3.998 -11.006 1.00 85.25 70 LEU A N 1
ATOM 512 C CA . LEU A 1 70 ? 17.853 3.565 -12.398 1.00 85.25 70 LEU A CA 1
ATOM 513 C C . LEU A 1 70 ? 18.138 4.732 -13.345 1.00 85.25 70 LEU A C 1
ATOM 515 O O . LEU A 1 70 ? 19.058 4.654 -14.155 1.00 85.25 70 LEU A O 1
ATOM 519 N N . ALA A 1 71 ? 17.366 5.817 -13.247 1.00 85.44 71 ALA A N 1
ATOM 520 C CA . ALA A 1 71 ? 17.504 6.974 -14.132 1.00 85.44 71 ALA A CA 1
ATOM 521 C C . ALA A 1 71 ? 18.863 7.680 -13.977 1.00 85.44 71 ALA A C 1
ATOM 523 O O . ALA A 1 71 ? 19.397 8.227 -14.940 1.00 85.44 71 ALA A O 1
ATOM 524 N N . THR A 1 72 ? 19.430 7.658 -12.769 1.00 88.50 72 THR A N 1
ATOM 525 C CA . THR A 1 72 ? 20.750 8.233 -12.461 1.00 88.50 72 THR A CA 1
ATOM 526 C C . THR A 1 72 ? 21.911 7.269 -12.715 1.00 88.50 72 THR A C 1
ATOM 528 O O . THR A 1 72 ? 23.066 7.679 -12.615 1.00 88.50 72 THR A O 1
ATOM 531 N N . GLY A 1 73 ? 21.634 5.998 -13.027 1.00 84.31 73 GLY A N 1
ATOM 532 C CA . GLY A 1 73 ? 22.649 4.950 -13.161 1.00 84.31 73 GLY A CA 1
ATOM 533 C C . GLY A 1 73 ? 23.283 4.507 -11.836 1.00 84.31 73 GLY A C 1
ATOM 534 O O . GLY A 1 73 ? 24.275 3.786 -11.851 1.00 84.31 73 GLY A O 1
ATOM 535 N N . GLN A 1 74 ? 22.738 4.928 -10.689 1.00 78.62 74 GLN A N 1
ATOM 536 C CA . GLN A 1 74 ? 23.194 4.495 -9.362 1.00 78.62 74 GLN A CA 1
ATOM 537 C C . GLN A 1 74 ? 22.760 3.063 -9.036 1.00 78.62 74 GLN A C 1
ATOM 539 O O . GLN A 1 74 ? 23.458 2.349 -8.320 1.00 78.62 74 GLN A O 1
ATOM 544 N N . ILE A 1 75 ? 21.607 2.645 -9.558 1.00 68.25 75 ILE A N 1
ATOM 545 C CA . ILE A 1 75 ? 21.086 1.285 -9.438 1.00 68.25 75 ILE A CA 1
ATOM 546 C C . ILE A 1 75 ? 21.215 0.633 -10.810 1.00 68.25 75 ILE A C 1
ATOM 548 O O . ILE A 1 75 ? 20.685 1.134 -11.798 1.00 68.25 75 ILE A O 1
ATOM 552 N N . GLN A 1 76 ? 21.922 -0.494 -10.872 1.00 70.88 76 GLN A N 1
ATOM 553 C CA . GLN A 1 76 ? 22.059 -1.268 -12.109 1.00 70.88 76 GLN A CA 1
ATOM 554 C C . GLN A 1 76 ? 20.927 -2.292 -12.284 1.00 70.88 76 GLN A C 1
ATOM 556 O O . GLN A 1 76 ? 20.727 -2.830 -13.372 1.00 70.88 76 GLN A O 1
ATOM 561 N N . ASP A 1 77 ? 20.189 -2.562 -11.208 1.00 79.94 77 ASP A N 1
ATOM 562 C CA . ASP A 1 77 ? 19.202 -3.627 -11.141 1.00 79.94 77 ASP A CA 1
ATOM 563 C C . ASP A 1 77 ? 17.816 -3.138 -11.582 1.00 79.94 77 ASP A C 1
ATOM 565 O O . ASP A 1 77 ? 16.949 -2.784 -10.780 1.00 79.94 77 ASP A O 1
ATOM 569 N N . LEU A 1 78 ? 17.623 -3.107 -12.903 1.00 85.38 78 LEU A N 1
ATOM 570 C CA . LEU A 1 78 ? 16.332 -2.810 -13.528 1.00 85.38 78 LEU A CA 1
ATOM 571 C C . LEU A 1 78 ? 15.214 -3.705 -12.976 1.00 85.38 78 LEU A C 1
ATOM 573 O O . LEU A 1 78 ? 14.099 -3.235 -12.763 1.00 85.38 78 LEU A O 1
ATOM 577 N N . HIS A 1 79 ? 15.521 -4.979 -12.718 1.00 88.50 79 HIS A N 1
ATOM 578 C CA . HIS A 1 79 ? 14.557 -5.951 -12.212 1.00 88.50 79 HIS A CA 1
ATOM 579 C C . HIS A 1 79 ? 13.976 -5.522 -10.862 1.00 88.50 79 HIS A C 1
ATOM 581 O O . HIS A 1 79 ? 12.764 -5.566 -10.682 1.00 88.50 79 HIS A O 1
ATOM 587 N N . THR A 1 80 ? 14.812 -5.042 -9.945 1.00 86.44 80 THR A N 1
ATOM 588 C CA . THR A 1 80 ? 14.406 -4.581 -8.616 1.00 86.44 80 THR A CA 1
ATOM 589 C C . THR A 1 80 ? 13.481 -3.379 -8.710 1.00 86.44 80 THR A C 1
ATOM 591 O O . THR A 1 80 ? 12.468 -3.337 -8.016 1.00 86.44 80 THR A O 1
ATOM 594 N N . ALA A 1 81 ? 13.771 -2.422 -9.594 1.00 87.75 81 ALA A N 1
ATOM 595 C CA . ALA A 1 81 ? 12.888 -1.275 -9.765 1.00 87.75 81 ALA A CA 1
ATOM 596 C C . ALA A 1 81 ? 11.545 -1.667 -10.380 1.00 87.75 81 ALA A C 1
ATOM 598 O O . ALA A 1 81 ? 10.512 -1.227 -9.888 1.00 87.75 81 ALA A O 1
ATOM 599 N N . VAL A 1 82 ? 11.546 -2.529 -11.402 1.00 91.38 82 VAL A N 1
ATOM 600 C CA . VAL A 1 82 ? 10.303 -3.030 -12.002 1.00 91.38 82 VAL A CA 1
ATOM 601 C C . VAL A 1 82 ? 9.472 -3.770 -10.952 1.00 91.38 82 VAL A C 1
ATOM 603 O O . VAL A 1 82 ? 8.303 -3.441 -10.785 1.00 91.38 82 VAL A O 1
ATOM 606 N N . ILE A 1 83 ? 10.081 -4.655 -10.154 1.00 93.75 83 ILE A N 1
ATOM 607 C CA . ILE A 1 83 ? 9.400 -5.360 -9.056 1.00 93.75 83 ILE A CA 1
ATOM 608 C C . ILE A 1 83 ? 8.831 -4.372 -8.030 1.00 93.75 83 ILE A C 1
ATOM 610 O O . ILE A 1 83 ? 7.693 -4.537 -7.587 1.00 93.75 83 ILE A O 1
ATOM 614 N N . ALA A 1 84 ? 9.591 -3.346 -7.641 1.00 91.88 84 ALA A N 1
ATOM 615 C CA . ALA A 1 84 ? 9.127 -2.330 -6.699 1.00 91.88 84 ALA A CA 1
ATOM 616 C C . ALA A 1 84 ? 7.919 -1.557 -7.258 1.00 91.88 84 ALA A C 1
ATOM 618 O O . ALA A 1 84 ? 6.915 -1.397 -6.561 1.00 91.88 84 ALA A O 1
ATOM 619 N N . MET A 1 85 ? 7.977 -1.149 -8.529 1.00 93.06 85 MET A N 1
ATOM 620 C CA . MET A 1 85 ? 6.885 -0.461 -9.223 1.00 93.06 85 MET A CA 1
ATOM 621 C C . MET A 1 85 ? 5.641 -1.348 -9.358 1.00 93.06 85 MET A C 1
ATOM 623 O O . MET A 1 85 ? 4.536 -0.907 -9.042 1.00 93.06 85 MET A O 1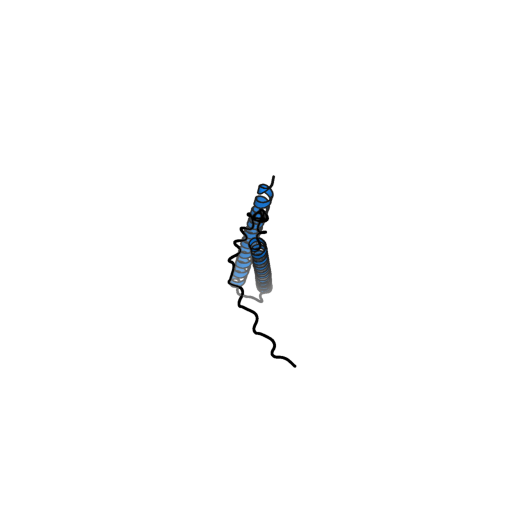
ATOM 627 N N . GLU A 1 86 ? 5.802 -2.606 -9.772 1.00 96.06 86 GLU A N 1
ATOM 628 C CA . GLU A 1 86 ? 4.709 -3.580 -9.884 1.00 96.06 86 GLU A CA 1
ATOM 629 C C . GLU A 1 86 ? 4.055 -3.838 -8.525 1.00 96.06 86 GLU A C 1
ATOM 631 O O . GLU A 1 86 ? 2.829 -3.849 -8.403 1.00 96.06 86 GLU A O 1
ATOM 636 N N .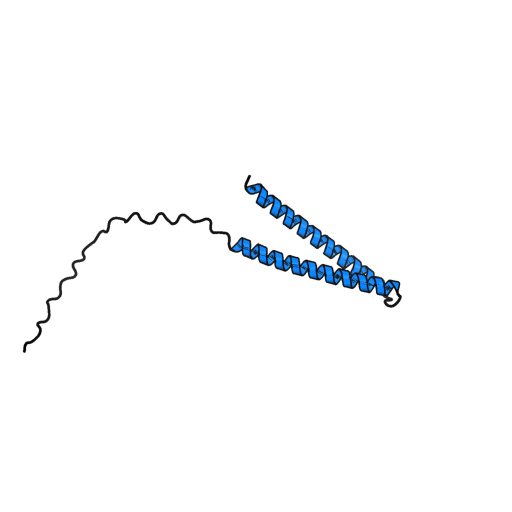 LYS A 1 87 ? 4.867 -3.988 -7.476 1.00 95.38 87 LYS A N 1
ATOM 637 C CA . LYS A 1 87 ? 4.397 -4.201 -6.107 1.00 95.38 87 LYS A CA 1
ATOM 638 C C . LYS A 1 87 ? 3.641 -2.987 -5.571 1.00 95.38 87 LYS A C 1
ATOM 640 O O . LYS A 1 87 ? 2.593 -3.172 -4.946 1.00 95.38 87 LYS A O 1
ATOM 645 N N . ALA A 1 88 ? 4.138 -1.772 -5.806 1.00 95.38 88 ALA A N 1
ATOM 646 C CA . ALA A 1 88 ? 3.458 -0.535 -5.429 1.00 95.38 88 ALA A CA 1
ATOM 647 C C . ALA A 1 88 ? 2.114 -0.399 -6.160 1.00 95.38 88 ALA A C 1
ATOM 649 O O . ALA A 1 88 ? 1.085 -0.201 -5.513 1.00 95.38 88 ALA A O 1
ATOM 650 N N . GLY A 1 89 ? 2.102 -0.608 -7.481 1.00 96.06 89 GLY A N 1
ATOM 651 C CA . GLY A 1 89 ? 0.893 -0.543 -8.303 1.00 96.06 89 GLY A CA 1
ATOM 652 C C . GLY A 1 89 ? -0.164 -1.574 -7.901 1.00 96.06 89 GLY A C 1
ATOM 653 O O . GLY A 1 89 ? -1.324 -1.219 -7.688 1.00 96.06 89 GLY A O 1
ATOM 654 N N . LEU A 1 90 ? 0.231 -2.838 -7.717 1.00 97.25 90 LEU A N 1
ATOM 655 C CA . LEU A 1 90 ? -0.672 -3.900 -7.264 1.00 97.25 90 LEU A CA 1
ATOM 656 C C . LEU A 1 90 ? -1.238 -3.610 -5.869 1.00 97.25 90 LEU A C 1
ATOM 658 O O . LEU A 1 90 ? -2.438 -3.761 -5.643 1.00 97.25 90 LEU A O 1
ATOM 662 N N . SER A 1 91 ? -0.387 -3.175 -4.936 1.00 95.25 91 SER A N 1
ATOM 663 C CA . SER A 1 91 ? -0.816 -2.869 -3.566 1.00 95.25 91 SER A CA 1
ATOM 664 C C . SER A 1 91 ? -1.790 -1.692 -3.540 1.00 95.25 91 SER A C 1
ATOM 666 O O . SER A 1 91 ? -2.813 -1.767 -2.864 1.00 95.25 91 SER A O 1
ATOM 668 N N . LEU A 1 92 ? -1.524 -0.641 -4.321 1.00 95.38 92 LEU A N 1
ATOM 669 C CA . LEU A 1 92 ? -2.430 0.494 -4.475 1.00 95.38 92 LEU A CA 1
ATOM 670 C C . LEU A 1 92 ? -3.778 0.064 -5.069 1.00 95.38 92 LEU A C 1
ATOM 672 O O . LEU A 1 92 ? -4.819 0.451 -4.540 1.00 95.38 92 LEU A O 1
ATOM 676 N N . SER A 1 93 ? -3.768 -0.760 -6.124 1.00 96.56 93 SER A N 1
ATOM 677 C CA . SER A 1 93 ? -4.995 -1.292 -6.732 1.00 96.56 93 SER A CA 1
ATOM 678 C C . SER A 1 93 ? -5.838 -2.041 -5.704 1.00 96.56 93 SER A C 1
ATOM 680 O O . SER A 1 93 ? -7.026 -1.763 -5.558 1.00 96.56 93 SER A O 1
ATOM 682 N N . LEU A 1 94 ? -5.210 -2.922 -4.920 1.00 95.25 94 LEU A N 1
ATOM 683 C CA . LEU A 1 94 ? -5.891 -3.656 -3.859 1.00 95.25 94 LEU A CA 1
ATOM 684 C C . LEU A 1 94 ? -6.478 -2.715 -2.795 1.00 95.25 94 LEU A C 1
ATOM 686 O O . LEU A 1 94 ? -7.610 -2.906 -2.354 1.00 95.25 94 LEU A O 1
ATOM 690 N N . THR A 1 95 ? -5.745 -1.678 -2.382 1.00 92.06 95 THR A N 1
ATOM 691 C CA . THR A 1 95 ? -6.254 -0.684 -1.426 1.00 92.06 95 THR A CA 1
ATOM 692 C C . THR A 1 95 ? -7.461 0.076 -1.974 1.00 92.06 95 THR A C 1
ATOM 694 O O . THR A 1 95 ? -8.418 0.312 -1.234 1.00 92.06 95 THR A O 1
ATOM 697 N N . VAL A 1 96 ? -7.461 0.425 -3.263 1.00 95.06 96 VAL A N 1
ATOM 698 C CA . VAL A 1 96 ? -8.611 1.058 -3.923 1.00 95.06 96 VAL A CA 1
ATOM 699 C C . VAL A 1 96 ? -9.812 0.111 -3.965 1.00 95.06 96 VAL A C 1
ATOM 701 O O . VAL A 1 96 ? -10.924 0.537 -3.650 1.00 95.06 96 VAL A O 1
ATOM 704 N N . ASP A 1 97 ? -9.602 -1.169 -4.271 1.00 96.44 97 ASP A N 1
ATOM 705 C CA . ASP A 1 97 ? -10.669 -2.176 -4.276 1.00 96.44 97 ASP A CA 1
ATOM 706 C C . ASP A 1 97 ? -11.305 -2.339 -2.891 1.00 96.44 97 ASP A C 1
ATOM 708 O O . ASP A 1 97 ? -12.534 -2.333 -2.760 1.00 96.44 97 ASP A O 1
ATOM 712 N N . VAL A 1 98 ? -10.481 -2.405 -1.840 1.00 93.62 98 VAL A N 1
ATOM 713 C CA . VAL A 1 98 ? -10.948 -2.455 -0.447 1.00 93.62 98 VAL A CA 1
ATOM 714 C C . VAL A 1 98 ? -11.719 -1.186 -0.084 1.00 93.62 98 VAL A C 1
ATOM 716 O O . VAL A 1 98 ? -12.808 -1.277 0.484 1.00 93.62 98 VAL A O 1
ATOM 719 N N . ARG A 1 99 ? -11.209 -0.002 -0.452 1.00 91.31 99 ARG A N 1
ATOM 720 C CA . ARG A 1 99 ? -11.897 1.281 -0.240 1.00 91.31 99 ARG A CA 1
ATOM 721 C C . ARG A 1 99 ? -13.264 1.293 -0.915 1.00 91.31 99 ARG A C 1
ATOM 723 O O . ARG A 1 99 ? -14.235 1.732 -0.307 1.00 91.31 99 ARG A O 1
ATOM 730 N N . ASN A 1 100 ? -13.356 0.811 -2.151 1.00 95.19 100 ASN A N 1
ATOM 731 C CA . ASN A 1 100 ? -14.621 0.759 -2.879 1.00 95.19 100 ASN A CA 1
ATOM 732 C C . ASN A 1 100 ? -15.608 -0.199 -2.203 1.00 95.19 100 ASN A C 1
ATOM 734 O O . ASN A 1 100 ? -16.741 0.194 -1.956 1.00 95.19 100 ASN A O 1
ATOM 738 N N . ARG A 1 101 ? -15.167 -1.393 -1.787 1.00 92.94 101 ARG A N 1
ATOM 739 C CA . ARG A 1 101 ? -16.011 -2.332 -1.023 1.00 92.94 101 ARG A CA 1
ATOM 740 C C . ARG A 1 101 ? -16.481 -1.776 0.315 1.00 92.94 101 ARG A C 1
ATOM 742 O O . ARG A 1 101 ? -17.634 -1.986 0.678 1.00 92.94 101 ARG A O 1
ATOM 749 N N . ALA A 1 102 ? -15.628 -1.046 1.028 1.00 89.88 102 ALA A N 1
ATOM 750 C CA . ALA A 1 102 ? -16.014 -0.388 2.273 1.00 89.88 102 ALA A CA 1
ATOM 751 C C . ALA A 1 102 ? -17.102 0.674 2.040 1.00 89.88 102 ALA A C 1
ATOM 753 O O . ALA A 1 102 ? -18.060 0.754 2.808 1.00 89.88 102 ALA A O 1
ATOM 754 N N . LEU A 1 103 ? -16.995 1.455 0.959 1.00 91.81 103 LEU A N 1
ATOM 755 C CA . LEU A 1 103 ? -18.029 2.423 0.590 1.00 91.81 103 LEU A CA 1
ATOM 756 C C . LEU A 1 103 ? -19.315 1.766 0.089 1.00 91.81 103 LEU A C 1
ATOM 758 O O . LEU A 1 103 ? -20.392 2.249 0.424 1.00 91.81 103 LEU A O 1
ATOM 762 N N . ASP A 1 104 ? -19.227 0.673 -0.668 1.00 93.75 104 ASP A N 1
ATOM 763 C CA . ASP A 1 104 ? -20.393 -0.104 -1.100 1.00 93.75 104 ASP A CA 1
ATOM 764 C C . ASP A 1 104 ? -21.168 -0.628 0.121 1.00 93.75 104 ASP A C 1
ATOM 766 O O . ASP A 1 104 ? -22.384 -0.458 0.206 1.00 93.75 104 ASP A O 1
ATOM 770 N N . ALA A 1 105 ? -20.462 -1.190 1.110 1.00 88.69 105 ALA A N 1
ATOM 771 C CA . ALA A 1 105 ? -21.058 -1.651 2.363 1.00 88.69 105 ALA A CA 1
ATOM 772 C C . ALA A 1 105 ? -21.676 -0.500 3.173 1.00 88.69 105 ALA A C 1
ATOM 774 O O . ALA A 1 105 ? -22.780 -0.638 3.697 1.00 88.69 105 ALA A O 1
ATOM 775 N N . TYR A 1 106 ? -21.001 0.652 3.247 1.00 88.56 106 TYR A N 1
ATOM 776 C CA . TYR A 1 106 ? -21.549 1.845 3.894 1.00 88.56 106 TYR A CA 1
ATOM 777 C C . TYR A 1 106 ? -22.842 2.321 3.216 1.00 88.56 106 TYR A C 1
ATOM 779 O O . TYR A 1 106 ? -23.840 2.570 3.895 1.00 88.56 106 TYR A O 1
ATOM 787 N N . HIS A 1 107 ? -22.856 2.402 1.883 1.00 89.56 107 HIS A N 1
ATOM 788 C CA . HIS A 1 107 ? -24.058 2.758 1.134 1.00 89.56 107 HIS A CA 1
ATOM 789 C C . HIS A 1 107 ? -25.187 1.747 1.348 1.00 89.56 107 HIS A C 1
ATOM 791 O O . HIS A 1 107 ? -26.336 2.158 1.481 1.00 89.56 107 HIS A O 1
ATOM 797 N N . GLU A 1 108 ? -24.884 0.451 1.432 1.00 88.50 108 GLU A N 1
ATOM 798 C CA . GLU A 1 108 ? -25.891 -0.575 1.716 1.00 88.50 108 GLU A CA 1
ATOM 799 C C . GLU A 1 108 ? -26.523 -0.397 3.100 1.00 88.50 108 GLU A C 1
ATOM 801 O O . GLU A 1 108 ? -27.746 -0.417 3.221 1.00 88.50 108 GLU A O 1
ATOM 806 N N . ILE A 1 109 ? -25.715 -0.120 4.129 1.00 84.38 109 ILE A N 1
ATOM 807 C CA . ILE A 1 109 ? -26.216 0.158 5.483 1.00 84.38 109 ILE A CA 1
ATOM 808 C C . ILE A 1 109 ? -27.148 1.373 5.480 1.00 84.38 109 ILE A C 1
ATOM 810 O O . ILE A 1 109 ? -28.218 1.333 6.086 1.00 84.38 109 ILE A O 1
ATOM 814 N N . MET A 1 110 ? -26.777 2.433 4.759 1.00 82.31 110 MET A N 1
ATOM 815 C CA . MET A 1 110 ? -27.607 3.632 4.625 1.00 82.31 110 MET A CA 1
ATOM 816 C C . MET A 1 110 ? -28.915 3.367 3.862 1.00 82.31 110 MET A C 1
ATOM 818 O O . MET A 1 110 ? -29.918 4.022 4.144 1.00 82.31 110 MET A O 1
ATOM 822 N N . ARG A 1 111 ? -28.937 2.404 2.928 1.00 80.94 111 ARG A N 1
ATOM 823 C CA . ARG A 1 111 ? -30.151 2.002 2.196 1.00 80.94 111 ARG A CA 1
ATOM 824 C C . ARG A 1 111 ? -31.126 1.168 3.025 1.00 80.94 111 ARG A C 1
ATOM 826 O O . ARG A 1 111 ? -32.298 1.140 2.676 1.00 80.94 111 ARG A O 1
ATOM 833 N N . MET A 1 112 ? -30.696 0.532 4.118 1.00 75.38 112 MET A N 1
ATOM 834 C CA . MET A 1 112 ? -31.587 -0.294 4.952 1.00 75.38 112 MET A CA 1
ATOM 835 C C . MET A 1 112 ? -32.545 0.506 5.862 1.00 75.38 112 MET A C 1
ATOM 837 O O . MET A 1 112 ? -33.310 -0.112 6.596 1.00 75.38 112 MET A O 1
ATOM 841 N N . GLN A 1 113 ? -32.535 1.847 5.846 1.00 65.38 113 GLN A N 1
ATOM 842 C CA . GLN A 1 113 ? -33.380 2.670 6.734 1.00 65.38 113 GLN A CA 1
ATOM 843 C C . GLN A 1 113 ? -34.414 3.576 6.040 1.00 65.38 113 GLN A C 1
ATOM 845 O O . GLN A 1 113 ? -35.097 4.320 6.743 1.00 65.38 113 GLN A O 1
ATOM 850 N N . ILE A 1 114 ? -34.542 3.544 4.708 1.00 56.28 114 ILE A N 1
ATOM 851 C CA . ILE A 1 114 ? -35.558 4.327 3.972 1.00 56.28 114 ILE A CA 1
ATOM 852 C C . ILE A 1 114 ? -36.676 3.419 3.469 1.00 56.28 114 ILE A C 1
ATOM 854 O O . ILE A 1 114 ? -36.348 2.329 2.953 1.00 56.28 114 ILE A O 1
#

Sequence (114 aa):
MAFNPIAPVHPLMLQQNLNPIQENNPVEGSGPQTPAGAAKVGADFGQFLQEALQKVDNLQKEADVASLGLATGQIQDLHTAVIAMEKAGLSLSLTVDVRNRALDAYHEIMRMQI

pLDDT: mean 78.84, std 16.87, range [48.38, 97.69]